Protein AF-A0A453LS48-F1 (afdb_monomer_lite)

Foldseek 3Di:
DVVVVVVVVVVVVVVVVVVVVVCVVCVVVVVFDKDKDKDKDAQCVVCVVVVVVVVVVVVVVVWDWPDKDWDDDPRMIMIITITTDDDD

InterPro domains:
  IPR044658 Transcription factor bHLH92/bHLH041-like [PTHR46665] (2-86)

Structure (mmCIF, N/CA/C/O backbone):
data_AF-A0A453LS48-F1
#
_entry.id   AF-A0A453LS48-F1
#
loop_
_atom_site.group_PDB
_atom_site.id
_atom_site.type_symbol
_atom_site.label_atom_id
_atom_site.label_alt_id
_atom_site.label_comp_id
_atom_site.label_asym_id
_atom_site.label_entity_id
_atom_site.label_seq_id
_atom_site.pdbx_PDB_ins_code
_atom_site.Cartn_x
_atom_site.Cartn_y
_atom_site.Cartn_z
_atom_site.occupancy
_atom_site.B_iso_or_equiv
_atom_site.auth_seq_id
_atom_site.auth_comp_id
_atom_site.auth_asym_id
_atom_site.auth_atom_id
_atom_site.pdbx_PDB_model_num
ATOM 1 N N . ALA A 1 1 ? -15.269 18.212 38.934 1.00 66.50 1 ALA A N 1
ATOM 2 C CA . ALA A 1 1 ? -15.476 16.745 38.953 1.00 66.50 1 ALA A CA 1
ATOM 3 C C . ALA A 1 1 ? -16.131 16.223 37.666 1.00 66.50 1 ALA A C 1
ATOM 5 O O . ALA A 1 1 ? -15.646 15.234 37.136 1.00 66.50 1 ALA A O 1
ATOM 6 N N . VAL A 1 2 ? -17.155 16.899 37.123 1.00 79.88 2 VAL A N 1
ATOM 7 C CA . VAL A 1 2 ? -17.891 16.489 35.902 1.00 79.88 2 VAL A CA 1
ATOM 8 C C . VAL A 1 2 ? -16.998 16.371 34.656 1.00 79.88 2 VAL A C 1
ATOM 10 O O . VAL A 1 2 ? -16.982 15.329 34.015 1.00 79.88 2 VAL A O 1
ATOM 13 N N . TYR A 1 3 ? -16.148 17.365 34.392 1.00 86.50 3 TYR A N 1
ATOM 14 C CA . TYR A 1 3 ? -15.279 17.381 33.205 1.00 86.50 3 TYR A CA 1
ATOM 15 C C . TYR A 1 3 ? -14.293 16.198 33.124 1.00 86.50 3 TYR A C 1
ATOM 17 O O . TYR A 1 3 ? -14.041 15.635 32.063 1.00 86.50 3 TYR A O 1
ATOM 25 N N . ILE A 1 4 ? -13.757 15.763 34.270 1.00 92.12 4 ILE A N 1
ATOM 26 C CA . ILE A 1 4 ? -12.859 14.598 34.335 1.00 92.12 4 ILE A CA 1
ATOM 27 C C . ILE A 1 4 ? -13.624 13.306 34.015 1.00 92.12 4 ILE A C 1
ATOM 29 O O . ILE A 1 4 ? -13.065 12.392 33.411 1.00 92.12 4 ILE A O 1
ATOM 33 N N . HIS A 1 5 ? -14.892 13.219 34.421 1.00 92.38 5 HIS A N 1
ATOM 34 C CA . HIS A 1 5 ? -15.737 12.070 34.118 1.00 92.38 5 HIS A CA 1
ATOM 35 C C . HIS A 1 5 ? -16.090 12.018 32.626 1.00 92.38 5 HIS A C 1
ATOM 37 O O . HIS A 1 5 ? -15.897 10.980 32.000 1.00 92.38 5 HIS A O 1
ATOM 43 N N . GLU A 1 6 ? -16.494 13.143 32.036 1.00 95.12 6 GLU A N 1
ATOM 44 C CA . GLU A 1 6 ? -16.792 13.248 30.600 1.00 95.12 6 GLU A CA 1
ATOM 45 C C . GLU A 1 6 ? -15.588 12.858 29.733 1.00 95.12 6 GLU A C 1
ATOM 47 O O . GLU A 1 6 ? -15.727 12.071 28.797 1.00 95.12 6 GLU A O 1
ATOM 52 N N . LEU A 1 7 ? -14.381 13.314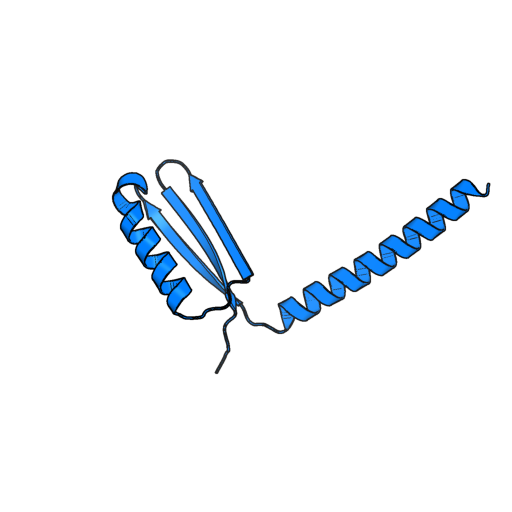 30.090 1.00 96.12 7 LEU A N 1
ATOM 53 C CA . LEU A 1 7 ? -13.152 12.933 29.388 1.00 96.12 7 LEU A CA 1
ATOM 54 C C . LEU A 1 7 ? -12.838 11.435 29.499 1.00 96.12 7 LEU A C 1
ATOM 56 O O . LEU A 1 7 ? -12.361 10.837 28.533 1.00 96.12 7 LEU A O 1
ATOM 60 N N . LYS A 1 8 ? -13.101 10.809 30.653 1.00 95.75 8 LYS A N 1
ATOM 61 C CA . LYS A 1 8 ? -12.926 9.357 30.816 1.00 95.75 8 LYS A CA 1
ATOM 62 C C . LYS A 1 8 ? -13.898 8.579 29.935 1.00 95.75 8 LYS A C 1
ATOM 64 O O . LYS A 1 8 ? -13.462 7.681 29.219 1.00 95.75 8 LYS A O 1
ATOM 69 N N . VAL A 1 9 ? -15.171 8.969 29.928 1.00 96.56 9 VAL A N 1
ATOM 70 C CA . VAL A 1 9 ? -16.194 8.346 29.078 1.00 96.56 9 VAL A CA 1
ATOM 71 C C . VAL A 1 9 ? -15.834 8.504 27.598 1.00 96.56 9 VAL A C 1
ATOM 73 O O . VAL A 1 9 ? -15.855 7.525 26.853 1.00 96.56 9 VAL A O 1
ATOM 76 N N . ALA A 1 10 ? -15.421 9.701 27.174 1.00 96.69 10 ALA A N 1
ATOM 77 C CA . ALA A 1 10 ? -14.989 9.949 25.800 1.00 96.69 10 ALA A CA 1
ATOM 78 C C . ALA A 1 10 ? -13.771 9.093 25.414 1.00 96.69 10 ALA A C 1
ATOM 80 O O . ALA A 1 10 ? -13.742 8.505 24.332 1.00 96.69 10 ALA A O 1
ATOM 81 N N . LYS A 1 11 ? -12.784 8.960 26.311 1.00 97.56 11 LYS A N 1
ATOM 82 C CA . LYS A 1 11 ? -11.616 8.093 26.100 1.00 97.56 11 LYS A CA 1
ATOM 83 C C . LYS A 1 11 ? -12.024 6.632 25.908 1.00 97.56 11 LYS A C 1
ATOM 85 O O . LYS A 1 11 ? -11.525 5.986 24.993 1.00 97.56 11 LYS A O 1
ATOM 90 N N . GLU A 1 12 ? -12.909 6.106 26.749 1.00 97.81 12 GLU A N 1
ATOM 91 C CA . GLU A 1 12 ? -13.369 4.714 26.661 1.00 97.81 12 GLU A CA 1
ATOM 92 C C . GLU A 1 12 ? -14.143 4.446 25.367 1.00 97.81 12 GLU A C 1
ATOM 94 O O . GLU A 1 12 ? -13.925 3.428 24.708 1.00 97.81 12 GLU A O 1
ATOM 99 N N . GLN A 1 13 ? -15.000 5.383 24.956 1.00 97.50 13 GLN A N 1
ATOM 100 C CA . GLN A 1 13 ? -15.726 5.294 23.689 1.00 97.50 13 GLN A CA 1
ATOM 101 C C . GLN A 1 13 ? -14.780 5.328 22.485 1.00 97.50 13 GLN A C 1
ATOM 103 O O . GLN A 1 13 ? -14.923 4.518 21.565 1.00 97.50 13 GLN A O 1
ATOM 108 N N . LEU A 1 14 ? -13.788 6.225 22.500 1.00 97.75 14 LEU A N 1
ATOM 109 C CA . LEU A 1 14 ? -12.762 6.294 21.461 1.00 97.75 14 LEU A CA 1
ATOM 110 C C . LEU A 1 14 ? -11.932 5.014 21.406 1.00 97.75 14 LEU A C 1
ATOM 112 O O . LEU A 1 14 ? -11.674 4.515 20.313 1.00 97.75 14 LEU A O 1
ATOM 116 N N . GLN A 1 15 ? -11.555 4.460 22.559 1.00 97.81 15 GLN A N 1
ATOM 117 C CA . GLN A 1 15 ? -10.797 3.215 22.628 1.00 97.81 15 GLN A CA 1
ATOM 118 C C . GLN A 1 15 ? -11.593 2.053 22.028 1.00 97.81 15 GLN A C 1
ATOM 120 O O . GLN A 1 15 ? -11.100 1.392 21.119 1.00 97.81 15 GLN A O 1
ATOM 125 N N . ARG A 1 16 ? -12.854 1.872 22.445 1.00 97.50 16 ARG A N 1
ATOM 126 C CA . ARG A 1 16 ? -13.730 0.824 21.899 1.00 97.50 16 ARG A CA 1
ATOM 127 C C . ARG A 1 16 ? -13.861 0.943 20.380 1.00 97.50 16 ARG A C 1
ATOM 129 O O . ARG A 1 16 ? -13.712 -0.043 19.666 1.00 97.50 16 ARG A O 1
ATOM 136 N N . ARG A 1 17 ? -14.080 2.159 19.871 1.00 96.69 17 ARG A N 1
ATOM 137 C CA . ARG A 1 17 ? -14.211 2.390 18.427 1.00 96.69 17 ARG A CA 1
ATOM 138 C C . ARG A 1 17 ? -12.900 2.156 17.676 1.00 96.69 17 ARG A C 1
ATOM 140 O O . ARG A 1 17 ? -12.927 1.668 16.551 1.00 96.69 17 ARG A O 1
ATOM 147 N N . ASN A 1 18 ? -11.759 2.475 18.284 1.00 96.62 18 ASN A N 1
ATOM 148 C CA . ASN A 1 18 ? -10.441 2.180 17.723 1.00 96.62 18 ASN A CA 1
ATOM 149 C C . ASN A 1 18 ? -10.226 0.664 17.593 1.00 96.62 18 ASN A C 1
ATOM 151 O O . ASN A 1 18 ? -9.803 0.193 16.540 1.00 96.62 18 ASN A O 1
ATOM 155 N N . ASP A 1 19 ? -10.595 -0.099 18.620 1.00 95.38 19 ASP A N 1
ATOM 156 C CA . ASP A 1 19 ? -10.453 -1.555 18.624 1.00 95.38 19 ASP A CA 1
ATOM 157 C C . ASP A 1 19 ? -11.385 -2.221 17.595 1.00 95.38 19 ASP A C 1
ATOM 159 O O . ASP A 1 19 ? -10.951 -3.093 16.841 1.00 95.38 19 ASP A O 1
ATOM 163 N N . GLU A 1 20 ? -12.629 -1.745 17.462 1.00 93.69 20 GLU A N 1
ATOM 164 C CA . GLU A 1 20 ? -13.555 -2.178 16.403 1.00 93.69 20 GLU A CA 1
ATOM 165 C C . GLU A 1 20 ? -13.009 -1.896 14.995 1.00 93.69 20 GLU A C 1
ATOM 167 O O . GLU A 1 20 ? -13.130 -2.730 14.094 1.00 93.69 20 GLU A O 1
ATOM 172 N N . LEU A 1 21 ? -12.407 -0.723 14.783 1.00 91.00 21 LEU A N 1
ATOM 173 C CA . LEU A 1 21 ? -11.807 -0.361 13.498 1.00 91.00 21 LEU A CA 1
ATOM 174 C C . LEU A 1 21 ? -10.586 -1.228 13.189 1.00 91.00 21 LEU A C 1
ATOM 176 O O . LEU A 1 21 ? -10.480 -1.738 12.075 1.00 91.00 21 LEU A O 1
ATOM 180 N N . LYS A 1 22 ? -9.705 -1.460 14.168 1.00 87.38 22 LYS A N 1
ATOM 181 C CA . LYS A 1 22 ? -8.564 -2.375 14.021 1.00 87.38 22 LYS A CA 1
ATOM 182 C C . LYS A 1 22 ? -9.020 -3.785 13.665 1.00 87.38 22 LYS A C 1
ATOM 184 O O . LYS A 1 22 ? -8.464 -4.371 12.745 1.00 87.38 22 LYS A O 1
ATOM 189 N N . ALA A 1 23 ? -10.048 -4.306 14.335 1.00 83.62 23 ALA A N 1
ATOM 190 C CA . ALA A 1 23 ? -10.595 -5.628 14.039 1.00 83.62 23 ALA A CA 1
ATOM 191 C C . ALA A 1 23 ? -11.167 -5.715 12.613 1.00 83.62 23 ALA A C 1
ATOM 193 O O . ALA A 1 23 ? -10.943 -6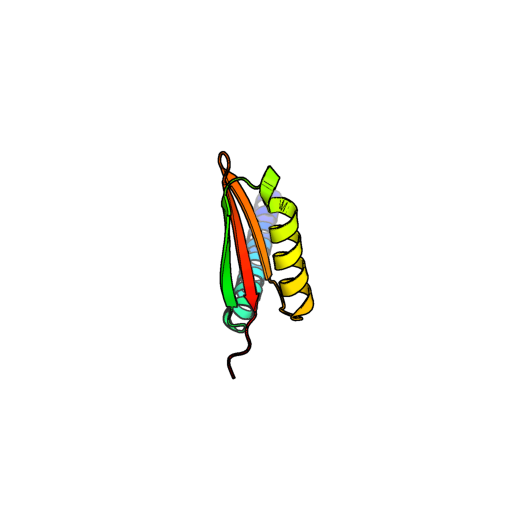.709 11.928 1.00 83.62 23 ALA A O 1
ATOM 194 N N . LYS A 1 24 ? -11.851 -4.668 12.131 1.00 80.56 24 LYS A N 1
ATOM 195 C CA . LYS A 1 24 ? -12.349 -4.602 10.745 1.00 80.56 24 LYS A CA 1
ATOM 196 C C . LYS A 1 24 ? -11.220 -4.541 9.718 1.00 80.56 24 LYS A C 1
ATOM 198 O O . LYS A 1 24 ? -11.298 -5.232 8.709 1.00 80.56 24 LYS A O 1
ATOM 203 N N . ILE A 1 25 ? -10.180 -3.747 9.979 1.00 75.38 25 ILE A N 1
ATOM 204 C CA . ILE A 1 25 ? -9.003 -3.642 9.105 1.00 75.38 25 ILE A CA 1
ATOM 205 C C . ILE A 1 25 ? -8.274 -4.987 9.044 1.00 75.38 25 ILE A C 1
ATOM 207 O O . ILE A 1 25 ? -8.043 -5.503 7.957 1.00 75.38 25 ILE A O 1
ATOM 211 N N . LEU A 1 26 ? -7.980 -5.590 10.199 1.00 70.81 26 LEU A N 1
ATOM 212 C CA . LEU A 1 26 ? -7.291 -6.880 10.281 1.00 70.81 26 LEU A CA 1
ATOM 213 C C . LEU A 1 26 ? -8.124 -8.020 9.684 1.00 70.81 26 LEU A C 1
ATOM 215 O O . LEU A 1 26 ? -7.577 -8.870 8.993 1.00 70.81 26 LEU A O 1
ATOM 219 N N . GLY A 1 27 ? -9.439 -8.031 9.912 1.00 65.88 27 GLY A N 1
ATOM 220 C CA . GLY A 1 27 ? -10.344 -9.027 9.337 1.00 65.88 27 GLY A CA 1
ATOM 221 C C . GLY A 1 27 ? -10.455 -8.923 7.815 1.00 65.88 27 GLY A C 1
ATOM 222 O O . GLY A 1 27 ? -10.477 -9.947 7.140 1.00 65.88 27 GLY A O 1
ATOM 223 N N . HIS A 1 28 ? -10.470 -7.704 7.270 1.00 62.53 28 HIS A N 1
ATOM 224 C CA . HIS A 1 28 ? -10.473 -7.471 5.825 1.00 62.53 28 HIS A CA 1
ATOM 225 C C . HIS A 1 28 ? -9.114 -7.813 5.183 1.00 62.53 28 HIS A C 1
ATOM 227 O O . HIS A 1 28 ? -9.075 -8.430 4.122 1.00 62.53 28 HIS A O 1
ATOM 233 N N . ASP A 1 29 ? -7.998 -7.464 5.831 1.00 61.16 29 ASP A N 1
ATOM 234 C CA . ASP A 1 29 ? -6.647 -7.764 5.335 1.00 61.16 29 ASP A CA 1
ATOM 235 C C . ASP A 1 29 ? -6.287 -9.257 5.428 1.00 61.16 29 ASP A C 1
ATOM 237 O O . ASP A 1 29 ? -5.579 -9.765 4.564 1.00 61.16 29 ASP A O 1
ATOM 241 N N . ALA A 1 30 ? -6.774 -9.980 6.443 1.00 60.41 30 ALA A N 1
ATOM 242 C CA . ALA A 1 30 ? -6.486 -11.407 6.614 1.00 60.41 30 ALA A CA 1
ATOM 243 C C . ALA A 1 30 ? -7.237 -12.306 5.617 1.00 60.41 30 ALA A C 1
ATOM 245 O O . ALA A 1 30 ? -6.796 -13.419 5.343 1.00 60.41 30 ALA A O 1
ATOM 246 N N . GLN A 1 31 ? -8.374 -11.845 5.084 1.00 61.91 31 GLN A N 1
ATOM 247 C CA . GLN A 1 31 ? -9.196 -12.627 4.155 1.00 61.91 31 GLN A CA 1
ATOM 248 C C . GLN A 1 31 ? -8.705 -12.565 2.705 1.00 61.91 31 GLN A C 1
ATOM 250 O O . GLN A 1 31 ? -9.040 -13.449 1.919 1.00 61.91 31 GLN A O 1
ATOM 255 N N . GLN A 1 32 ? -7.921 -11.550 2.331 1.00 67.69 32 GLN A N 1
ATOM 256 C CA . GLN A 1 32 ? -7.463 -11.369 0.955 1.00 67.69 32 GLN A CA 1
ATOM 257 C C . GLN A 1 32 ? -5.954 -11.572 0.856 1.00 67.69 32 GLN A C 1
ATOM 259 O O . GLN A 1 32 ? -5.152 -10.738 1.275 1.00 67.69 32 GLN A O 1
ATOM 264 N N . GLN A 1 33 ? -5.565 -12.699 0.266 1.00 73.06 33 GLN A N 1
ATOM 265 C CA . GLN A 1 33 ? -4.168 -13.056 0.083 1.00 73.06 33 GLN A CA 1
ATOM 266 C C . GLN A 1 33 ? -3.501 -12.051 -0.858 1.00 73.06 33 GLN A C 1
ATOM 268 O O . GLN A 1 33 ? -3.905 -11.891 -2.010 1.00 73.06 33 GLN A O 1
ATOM 273 N N . CYS A 1 34 ? -2.500 -11.337 -0.351 1.00 76.25 34 CYS A N 1
ATOM 274 C CA . CYS A 1 34 ? -1.779 -10.327 -1.113 1.00 76.25 34 CYS A CA 1
ATOM 275 C C . CYS A 1 34 ? -0.361 -10.794 -1.411 1.00 76.25 34 CYS A C 1
ATOM 277 O O . CYS A 1 34 ? 0.298 -11.387 -0.557 1.00 76.25 34 CYS A O 1
ATOM 279 N N . VAL A 1 35 ? 0.123 -10.462 -2.602 1.00 82.31 35 VAL A N 1
ATOM 280 C CA . VAL A 1 35 ? 1.513 -10.667 -2.999 1.00 82.31 35 VAL A CA 1
ATOM 281 C C . VAL A 1 35 ? 2.196 -9.312 -3.105 1.00 82.31 35 VAL A C 1
ATOM 283 O O . VAL A 1 35 ? 1.632 -8.339 -3.616 1.00 82.31 35 VAL A O 1
ATOM 286 N N . LYS A 1 36 ? 3.428 -9.260 -2.602 1.00 87.44 36 LYS A N 1
ATOM 287 C CA . LYS A 1 36 ? 4.312 -8.111 -2.739 1.00 87.44 36 LYS A CA 1
ATOM 288 C C . LYS A 1 36 ? 5.092 -8.239 -4.040 1.00 87.44 36 LYS A C 1
ATOM 290 O O . LYS A 1 36 ? 5.798 -9.223 -4.247 1.00 87.44 36 LYS A O 1
ATOM 295 N N . VAL A 1 37 ? 4.972 -7.234 -4.897 1.00 83.81 37 VAL A N 1
ATOM 296 C CA . VAL A 1 37 ? 5.723 -7.132 -6.149 1.00 83.81 37 VAL A CA 1
ATOM 297 C C . VAL A 1 37 ? 6.638 -5.920 -6.062 1.00 83.81 37 VAL A C 1
ATOM 299 O O . VAL A 1 37 ? 6.189 -4.828 -5.718 1.00 83.81 37 VAL A O 1
ATOM 302 N N . GLN A 1 38 ? 7.919 -6.116 -6.362 1.00 87.38 38 GLN A N 1
ATOM 303 C CA . GLN A 1 38 ? 8.936 -5.073 -6.308 1.00 87.38 38 GLN A CA 1
ATOM 304 C C . GLN A 1 38 ? 9.526 -4.836 -7.695 1.00 87.38 38 GLN A C 1
ATOM 306 O O . GLN A 1 38 ? 9.853 -5.777 -8.416 1.00 87.38 38 GLN A O 1
ATOM 311 N N . PHE A 1 39 ? 9.663 -3.562 -8.044 1.00 83.25 39 PHE A N 1
ATOM 312 C CA . PHE A 1 39 ? 10.293 -3.086 -9.265 1.00 83.25 39 PHE A CA 1
ATOM 313 C C . PHE A 1 39 ? 11.493 -2.236 -8.891 1.00 83.25 39 PHE A C 1
ATOM 315 O O . PHE A 1 39 ? 11.391 -1.359 -8.031 1.00 83.25 39 PHE A O 1
ATOM 322 N N . GLU A 1 40 ? 12.608 -2.473 -9.566 1.00 87.81 40 GLU A N 1
ATOM 323 C CA . GLU A 1 40 ? 13.826 -1.694 -9.403 1.00 87.81 40 GLU A CA 1
ATOM 324 C C . GLU A 1 40 ? 14.265 -1.183 -10.764 1.00 87.81 40 GLU A C 1
ATOM 326 O O . GLU A 1 40 ? 14.313 -1.933 -11.739 1.00 87.81 40 GLU A O 1
ATOM 331 N N . VAL A 1 41 ? 14.533 0.116 -10.822 1.00 85.12 41 VAL A N 1
ATOM 332 C CA . VAL A 1 41 ? 14.984 0.795 -12.030 1.00 85.12 41 VAL A CA 1
ATOM 333 C C . VAL A 1 41 ? 16.202 1.627 -11.671 1.00 85.12 41 VAL A C 1
ATOM 335 O O . VAL A 1 41 ? 16.098 2.599 -10.919 1.00 85.12 41 VAL A O 1
ATOM 338 N N . ASP A 1 42 ? 17.347 1.232 -12.215 1.00 86.81 42 ASP A N 1
ATOM 339 C CA . ASP A 1 42 ? 18.552 2.053 -12.232 1.00 86.81 42 ASP A CA 1
ATOM 340 C C . ASP A 1 42 ? 18.435 3.125 -13.326 1.00 86.81 42 ASP A C 1
ATOM 342 O O . ASP A 1 42 ? 17.809 2.908 -14.364 1.00 86.81 42 ASP A O 1
ATOM 346 N N . GLU A 1 43 ? 19.022 4.295 -13.086 1.00 85.62 43 GLU A N 1
ATOM 347 C CA . GLU A 1 43 ? 18.984 5.461 -13.974 1.00 85.62 43 GLU A CA 1
ATOM 348 C C . GLU A 1 43 ? 17.563 5.804 -14.471 1.00 85.62 43 GLU A C 1
ATOM 350 O O . GLU A 1 43 ? 17.300 5.823 -15.682 1.00 85.62 43 GLU A O 1
ATOM 355 N N . PRO A 1 44 ? 16.606 6.093 -13.564 1.00 77.50 44 PRO A N 1
ATOM 356 C CA . PRO A 1 44 ? 15.195 6.242 -13.909 1.00 77.50 44 PRO A CA 1
ATOM 357 C C . PRO A 1 44 ? 14.922 7.389 -14.884 1.00 77.50 44 PRO A C 1
ATOM 359 O O . PRO A 1 44 ? 13.912 7.344 -15.570 1.00 77.50 44 PRO A O 1
ATOM 362 N N . SER A 1 45 ? 15.809 8.380 -15.011 1.00 81.00 45 SER A N 1
ATOM 363 C CA . SER A 1 45 ? 15.712 9.431 -16.036 1.00 81.00 45 SER A CA 1
ATOM 364 C C . SER A 1 45 ? 15.796 8.878 -17.465 1.00 81.00 45 SER A C 1
ATOM 366 O O . SER A 1 45 ? 15.106 9.373 -18.351 1.00 81.00 45 SER A O 1
ATOM 368 N N . SER A 1 46 ? 16.599 7.833 -17.678 1.00 79.62 46 SER A N 1
ATOM 369 C CA . SER A 1 46 ? 16.768 7.152 -18.969 1.00 79.62 46 SER A CA 1
ATOM 370 C C . SER A 1 46 ? 15.762 6.015 -19.192 1.00 79.62 46 SER A C 1
ATOM 372 O O . SER A 1 46 ? 15.498 5.634 -20.329 1.00 79.62 46 SER A O 1
ATOM 374 N N 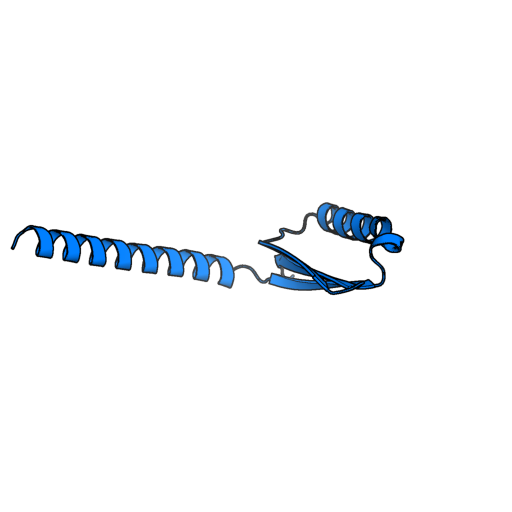. SER A 1 47 ? 15.180 5.493 -18.106 1.00 75.88 47 SER A N 1
ATOM 375 C CA . SER A 1 47 ? 14.332 4.290 -18.102 1.00 75.88 47 SER A CA 1
ATOM 376 C C . SER A 1 47 ? 12.884 4.547 -17.656 1.00 75.88 47 SER A C 1
ATOM 378 O O . SER A 1 47 ? 12.120 3.604 -17.422 1.00 75.88 47 SER A O 1
ATOM 380 N N . VA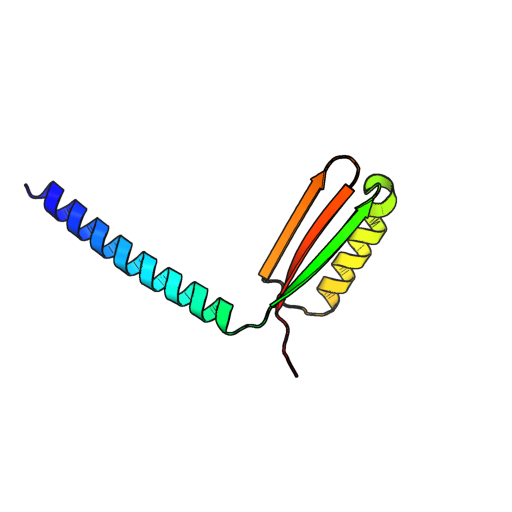L A 1 48 ? 12.478 5.818 -17.547 1.00 76.56 48 VAL A N 1
ATOM 381 C CA . VAL A 1 48 ? 11.161 6.216 -17.023 1.00 76.56 48 VAL A CA 1
ATOM 382 C C . VAL A 1 48 ? 10.018 5.678 -17.882 1.00 76.56 48 VAL A C 1
ATOM 384 O O . VAL A 1 48 ? 9.012 5.217 -17.344 1.00 76.56 48 VAL A O 1
ATOM 387 N N . ASP A 1 49 ? 10.185 5.657 -19.205 1.00 81.88 49 ASP A N 1
ATOM 3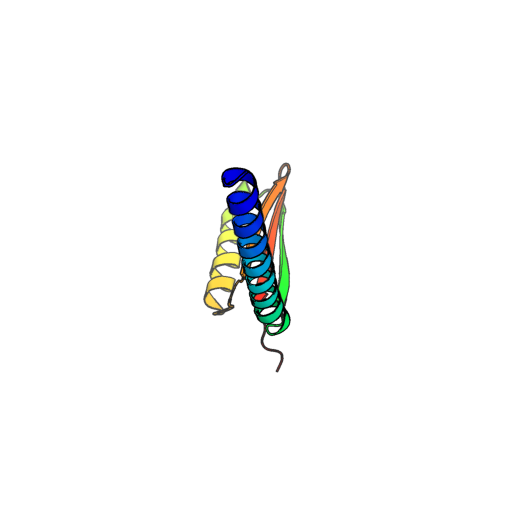88 C CA . ASP A 1 49 ? 9.154 5.183 -20.132 1.00 81.88 49 ASP A CA 1
ATOM 389 C C . ASP A 1 49 ? 8.918 3.676 -20.000 1.00 81.88 49 ASP A C 1
ATOM 391 O O . ASP A 1 49 ? 7.771 3.218 -19.984 1.00 81.88 49 ASP A O 1
ATOM 395 N N . SER A 1 50 ? 9.992 2.902 -19.815 1.00 79.31 50 SER A N 1
ATOM 396 C CA . SER A 1 50 ? 9.920 1.463 -19.539 1.00 79.31 50 SER A CA 1
ATOM 397 C C . SER A 1 50 ? 9.163 1.187 -18.239 1.00 79.31 50 SER A C 1
ATOM 399 O O . SER A 1 50 ? 8.307 0.299 -18.189 1.00 79.31 50 SER A O 1
ATOM 401 N N . MET A 1 51 ? 9.406 1.995 -17.204 1.00 75.62 51 MET A N 1
ATOM 402 C CA . MET A 1 51 ? 8.696 1.893 -15.930 1.00 75.62 51 MET A CA 1
ATOM 403 C C . MET A 1 51 ? 7.214 2.269 -16.057 1.00 75.62 51 MET A C 1
ATOM 405 O O . MET A 1 51 ? 6.349 1.535 -15.574 1.00 75.62 51 MET A O 1
ATOM 409 N N . ILE A 1 52 ? 6.894 3.371 -16.742 1.00 78.94 52 ILE A N 1
ATOM 410 C CA . ILE A 1 52 ? 5.505 3.764 -17.025 1.00 78.94 52 ILE A CA 1
ATOM 411 C C . ILE A 1 52 ? 4.794 2.644 -17.796 1.00 78.94 52 ILE A C 1
ATOM 413 O O . ILE A 1 52 ? 3.644 2.318 -17.494 1.00 78.94 52 ILE A O 1
ATOM 417 N N . GLY A 1 53 ? 5.479 2.017 -18.756 1.00 82.06 53 GLY A N 1
ATOM 418 C CA . GLY A 1 53 ? 4.986 0.861 -19.497 1.00 82.06 53 GLY A CA 1
ATOM 419 C C . GLY A 1 53 ? 4.648 -0.327 -18.594 1.00 82.06 53 GLY A C 1
ATOM 420 O O . GLY A 1 53 ? 3.547 -0.874 -18.694 1.00 82.06 53 GLY A O 1
ATOM 421 N N . ALA A 1 54 ? 5.546 -0.697 -17.677 1.00 77.94 54 ALA A N 1
ATOM 422 C CA . ALA A 1 54 ? 5.321 -1.782 -16.721 1.00 77.94 54 ALA A CA 1
ATOM 423 C C . ALA A 1 54 ? 4.125 -1.497 -15.793 1.00 77.94 54 ALA A C 1
ATOM 425 O O . ALA A 1 54 ? 3.227 -2.331 -15.667 1.00 77.94 54 ALA A O 1
ATOM 426 N N . LEU A 1 55 ? 4.046 -0.290 -15.222 1.00 75.88 55 LEU A N 1
ATOM 427 C CA . LEU A 1 55 ? 2.938 0.119 -14.350 1.00 75.88 55 LEU A CA 1
ATOM 428 C C . LEU A 1 55 ? 1.591 0.139 -15.090 1.00 75.88 55 LEU A C 1
ATOM 430 O O . LEU A 1 55 ? 0.577 -0.312 -14.554 1.00 75.88 55 LEU A O 1
ATOM 434 N N . ARG A 1 56 ? 1.566 0.611 -16.345 1.00 80.56 56 ARG A N 1
ATOM 435 C CA . ARG A 1 56 ? 0.365 0.564 -17.196 1.00 80.56 56 ARG A CA 1
ATOM 436 C C . ARG A 1 56 ? -0.081 -0.870 -17.474 1.00 80.56 56 ARG A C 1
ATOM 438 O O . ARG A 1 56 ? -1.282 -1.132 -17.435 1.00 80.56 56 ARG A O 1
ATOM 445 N N . ARG A 1 57 ? 0.854 -1.797 -17.717 1.00 79.31 57 ARG A N 1
ATOM 446 C CA . ARG A 1 57 ? 0.521 -3.219 -17.900 1.00 79.31 57 ARG A CA 1
ATOM 447 C C . ARG A 1 57 ? -0.087 -3.819 -16.640 1.00 79.31 57 ARG A C 1
ATOM 449 O O . ARG A 1 57 ? -1.134 -4.448 -16.738 1.00 79.31 57 ARG A O 1
ATOM 456 N N . LEU A 1 58 ? 0.488 -3.560 -15.468 1.00 73.19 58 LEU A N 1
ATOM 457 C CA . LEU A 1 58 ? -0.087 -4.023 -14.201 1.00 73.19 58 LEU A CA 1
ATOM 458 C C . LEU A 1 58 ? -1.507 -3.490 -14.012 1.00 73.19 58 LEU A C 1
ATOM 460 O O . LEU A 1 58 ? -2.418 -4.269 -13.759 1.00 73.19 58 LEU A O 1
ATOM 464 N N . LYS A 1 59 ? -1.733 -2.192 -14.259 1.00 74.12 59 LYS A N 1
ATOM 465 C CA . LYS A 1 59 ? -3.085 -1.609 -14.242 1.00 74.12 59 LYS A CA 1
ATOM 466 C C . LYS A 1 59 ? -4.042 -2.339 -15.197 1.00 74.12 59 LYS A C 1
ATOM 468 O O . LYS A 1 59 ? -5.204 -2.536 -14.859 1.00 74.12 59 LYS A O 1
ATOM 473 N N . SER A 1 60 ? -3.570 -2.744 -16.379 1.00 78.81 60 SER A N 1
ATOM 474 C CA . SER A 1 60 ? -4.389 -3.459 -17.371 1.00 78.81 60 SER A CA 1
ATOM 475 C C . SER A 1 60 ? -4.714 -4.911 -17.001 1.00 78.81 60 SER A C 1
ATOM 477 O O . SER A 1 60 ? -5.685 -5.453 -17.515 1.00 78.81 60 SER A O 1
ATOM 479 N N . MET A 1 61 ? -3.961 -5.530 -16.084 1.00 77.12 61 MET A N 1
ATOM 480 C CA . MET A 1 61 ? -4.207 -6.905 -15.620 1.00 77.12 61 MET A CA 1
ATOM 481 C C . MET A 1 61 ? -5.411 -7.023 -14.672 1.00 77.12 61 MET A C 1
ATOM 483 O O . MET A 1 61 ? -5.684 -8.108 -14.170 1.00 77.12 61 MET A O 1
ATOM 487 N N . ASN A 1 62 ? -6.127 -5.921 -14.415 1.00 75.50 62 ASN A N 1
ATOM 488 C CA . ASN A 1 62 ? -7.258 -5.852 -13.486 1.00 75.50 62 ASN A CA 1
ATOM 489 C C . ASN A 1 62 ? -6.916 -6.365 -12.071 1.00 75.50 62 ASN A C 1
ATOM 491 O O . ASN A 1 62 ? -7.771 -6.888 -11.359 1.00 75.50 62 ASN A O 1
ATOM 495 N N . VAL A 1 63 ? -5.649 -6.225 -11.667 1.00 76.88 63 VAL A N 1
ATOM 496 C CA . VAL A 1 63 ? -5.200 -6.559 -10.313 1.00 76.88 63 VAL A CA 1
ATOM 497 C C . VAL A 1 63 ? -5.706 -5.502 -9.340 1.00 76.88 63 VAL A C 1
ATOM 499 O O . VAL A 1 63 ? -5.597 -4.298 -9.590 1.00 76.88 63 VAL A O 1
ATOM 502 N N . LYS A 1 64 ? -6.259 -5.940 -8.209 1.00 81.56 64 LYS A N 1
ATOM 503 C CA . LYS A 1 64 ? -6.695 -5.025 -7.156 1.00 81.56 64 LYS A CA 1
ATOM 504 C C . LYS A 1 64 ? -5.493 -4.667 -6.287 1.00 81.56 64 LYS A C 1
ATOM 506 O O . LYS A 1 64 ? -5.012 -5.465 -5.487 1.00 81.56 64 LYS A O 1
ATOM 511 N N . THR A 1 65 ? -4.959 -3.468 -6.497 1.00 80.12 65 THR A N 1
ATOM 512 C CA . THR A 1 65 ? -3.813 -2.952 -5.743 1.00 80.12 65 THR A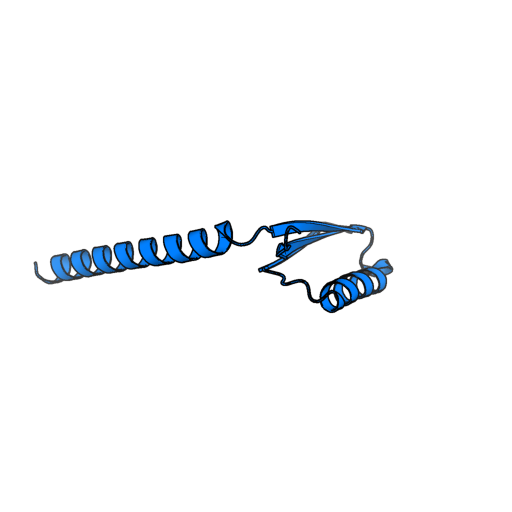 CA 1
ATOM 513 C C . THR A 1 65 ? -4.280 -2.322 -4.432 1.00 80.12 65 THR A C 1
ATOM 515 O O . THR A 1 65 ? -5.087 -1.396 -4.445 1.00 80.12 65 THR A O 1
ATOM 518 N N . ARG A 1 66 ? -3.742 -2.786 -3.300 1.00 81.38 66 ARG A N 1
ATOM 519 C CA . ARG A 1 66 ? -4.002 -2.208 -1.970 1.00 81.38 66 ARG A CA 1
ATOM 520 C C . ARG A 1 66 ? -3.126 -1.003 -1.658 1.00 81.38 66 ARG A C 1
ATOM 522 O O . ARG A 1 66 ? -3.533 -0.121 -0.910 1.00 81.38 66 ARG A O 1
ATOM 529 N N . GLY A 1 67 ? -1.922 -0.966 -2.218 1.00 81.88 67 GLY A N 1
ATOM 530 C CA . GLY A 1 67 ? -0.992 0.132 -2.003 1.00 81.88 67 GLY A CA 1
ATOM 531 C C . GLY A 1 67 ? 0.198 0.064 -2.943 1.00 81.88 67 GLY A C 1
ATOM 532 O O . GLY A 1 67 ? 0.609 -1.019 -3.363 1.00 81.88 67 GLY A O 1
ATOM 533 N N . ILE A 1 68 ? 0.732 1.240 -3.260 1.00 84.81 68 ILE A N 1
ATOM 534 C CA . ILE A 1 68 ? 1.962 1.424 -4.025 1.00 84.81 68 ILE A CA 1
ATOM 535 C C . ILE A 1 68 ? 2.843 2.368 -3.217 1.00 84.81 68 ILE A C 1
ATOM 537 O O . ILE A 1 68 ? 2.387 3.435 -2.802 1.00 84.81 68 ILE A O 1
ATOM 541 N N . HIS A 1 69 ? 4.089 1.978 -2.994 1.00 86.69 69 HIS A N 1
ATOM 542 C CA . HIS A 1 69 ? 5.096 2.810 -2.360 1.00 86.69 69 HIS A CA 1
ATOM 543 C C . HIS A 1 69 ? 6.312 2.905 -3.272 1.00 86.69 69 HIS A C 1
ATOM 545 O O . HIS A 1 69 ? 6.833 1.883 -3.703 1.00 86.69 69 HIS A O 1
ATOM 551 N N . SER A 1 70 ? 6.772 4.120 -3.556 1.00 86.75 70 SER A N 1
ATOM 552 C CA . SER A 1 70 ? 7.946 4.349 -4.396 1.00 86.75 70 SER A CA 1
ATOM 553 C C . SER A 1 70 ? 8.969 5.185 -3.646 1.00 86.75 70 SER A C 1
ATOM 555 O O . SER A 1 70 ? 8.627 6.186 -3.015 1.00 86.75 70 SER A O 1
ATOM 557 N N . THR A 1 71 ? 10.232 4.791 -3.745 1.00 90.56 71 THR A N 1
ATOM 558 C CA . THR A 1 71 ? 11.366 5.487 -3.144 1.00 90.56 71 THR A CA 1
ATOM 559 C C . THR A 1 71 ? 12.446 5.683 -4.195 1.00 90.56 71 THR A C 1
ATOM 561 O O . THR A 1 71 ? 12.910 4.723 -4.806 1.00 90.56 71 THR A O 1
ATOM 564 N N . LEU A 1 72 ? 12.859 6.933 -4.390 1.00 87.50 72 LEU A N 1
ATOM 565 C CA . LEU A 1 72 ? 14.026 7.283 -5.191 1.00 87.50 72 LEU A CA 1
ATOM 566 C C . LEU A 1 72 ? 15.217 7.479 -4.249 1.00 87.50 72 LEU A C 1
ATOM 568 O O . LEU A 1 72 ? 15.166 8.330 -3.363 1.00 87.50 72 LEU A O 1
ATOM 572 N N . SER A 1 73 ? 16.275 6.694 -4.434 1.00 90.56 73 SER A N 1
ATOM 573 C CA . SER A 1 73 ? 17.522 6.792 -3.679 1.00 90.56 73 SER A CA 1
ATOM 574 C C . SER A 1 73 ? 18.694 6.867 -4.652 1.00 90.56 73 SER A C 1
ATOM 576 O O . SER A 1 73 ? 18.973 5.916 -5.384 1.00 90.56 73 SER A O 1
ATOM 578 N N . GLY A 1 74 ? 19.356 8.025 -4.711 1.00 89.75 74 GLY A N 1
ATOM 579 C CA . GLY A 1 74 ? 20.352 8.303 -5.748 1.00 89.75 74 GLY A CA 1
ATOM 580 C C . GLY A 1 74 ? 19.747 8.166 -7.149 1.00 89.75 74 GLY A C 1
ATOM 581 O O . GLY A 1 74 ? 18.721 8.774 -7.446 1.00 89.75 74 GLY A O 1
ATOM 582 N N . GLN A 1 75 ? 20.369 7.339 -7.991 1.00 89.25 75 GLN A N 1
ATOM 583 C CA . GLN A 1 75 ? 19.899 7.032 -9.347 1.00 89.25 75 GLN A CA 1
ATOM 584 C C . GLN A 1 75 ? 19.109 5.719 -9.409 1.00 89.25 75 GLN A C 1
ATOM 586 O O . GLN A 1 75 ? 19.015 5.113 -10.467 1.00 89.25 75 GLN A O 1
ATOM 591 N N . ARG A 1 76 ? 18.539 5.255 -8.293 1.00 88.00 76 ARG A N 1
ATOM 592 C CA . ARG A 1 76 ? 17.709 4.049 -8.254 1.00 88.00 76 ARG A CA 1
ATOM 593 C C . ARG A 1 76 ? 16.315 4.371 -7.754 1.00 88.00 76 ARG A C 1
ATOM 595 O O . ARG A 1 76 ? 16.148 4.923 -6.667 1.00 88.00 76 ARG A O 1
ATOM 602 N N . LEU A 1 77 ? 15.314 3.983 -8.532 1.00 87.25 77 LEU A N 1
ATOM 603 C CA . LEU A 1 77 ? 13.917 4.016 -8.132 1.00 87.25 77 LEU A CA 1
ATOM 604 C C . LEU A 1 77 ? 13.459 2.604 -7.779 1.00 87.25 77 LEU A C 1
ATOM 606 O O . LEU A 1 77 ? 13.459 1.709 -8.622 1.00 87.25 77 LEU A O 1
ATOM 610 N N . THR A 1 78 ? 13.033 2.425 -6.535 1.00 88.31 78 THR A N 1
ATOM 611 C CA . THR A 1 78 ? 12.409 1.194 -6.054 1.00 88.31 78 THR A CA 1
ATOM 612 C C . THR A 1 78 ? 10.922 1.448 -5.873 1.00 88.31 78 THR A C 1
ATOM 614 O O . THR A 1 78 ? 10.528 2.419 -5.231 1.00 88.31 78 THR A O 1
ATOM 617 N N . THR A 1 79 ? 10.082 0.593 -6.445 1.00 86.50 79 THR A N 1
ATOM 618 C CA . THR A 1 79 ? 8.631 0.637 -6.255 1.00 86.50 79 THR A CA 1
ATOM 619 C C . THR A 1 79 ? 8.137 -0.697 -5.733 1.00 86.50 79 THR A C 1
ATOM 621 O O . THR A 1 79 ? 8.396 -1.740 -6.321 1.00 86.50 79 THR A O 1
ATOM 624 N N . GLU A 1 80 ? 7.388 -0.649 -4.647 1.00 88.12 80 GLU A N 1
ATOM 625 C CA . GLU A 1 80 ? 6.745 -1.778 -4.003 1.00 88.12 80 GLU A CA 1
ATOM 626 C C . GLU A 1 80 ? 5.233 -1.679 -4.183 1.00 88.12 80 GLU A C 1
ATOM 628 O O . GLU A 1 80 ? 4.623 -0.638 -3.935 1.00 88.12 80 GLU A O 1
ATOM 633 N N . MET A 1 81 ? 4.618 -2.778 -4.603 1.00 85.81 81 MET A N 1
ATOM 634 C CA . MET A 1 81 ? 3.186 -2.885 -4.821 1.00 85.81 81 MET A CA 1
ATOM 635 C C . MET A 1 81 ? 2.627 -4.064 -4.032 1.00 85.81 81 MET A C 1
ATOM 637 O O . MET A 1 81 ? 3.125 -5.182 -4.140 1.00 85.81 81 MET A O 1
ATOM 641 N N . ASN A 1 82 ? 1.554 -3.819 -3.283 1.00 87.38 82 ASN A N 1
ATOM 642 C CA . ASN A 1 82 ? 0.762 -4.868 -2.648 1.00 87.38 82 ASN A CA 1
ATOM 643 C C . ASN A 1 82 ? -0.482 -5.123 -3.500 1.00 87.38 82 ASN A C 1
ATOM 645 O O . ASN A 1 82 ? -1.349 -4.251 -3.610 1.00 87.38 82 ASN A O 1
ATOM 649 N N . VAL A 1 83 ? -0.559 -6.301 -4.113 1.00 84.69 83 VAL A N 1
ATOM 650 C CA . VAL A 1 83 ? -1.663 -6.706 -4.993 1.00 84.69 83 VAL A CA 1
ATOM 651 C C . VAL A 1 83 ? -2.412 -7.882 -4.401 1.00 84.69 83 VAL A C 1
ATOM 653 O O . VAL A 1 83 ? -1.805 -8.857 -3.967 1.00 84.69 83 VAL A O 1
ATOM 656 N N . GLU A 1 84 ? -3.737 -7.783 -4.393 1.00 85.44 84 GLU A N 1
ATOM 657 C CA . GLU A 1 84 ? -4.610 -8.901 -4.064 1.00 85.44 84 GLU A CA 1
ATOM 658 C C . GLU A 1 84 ? -4.488 -9.970 -5.146 1.00 85.44 84 GLU A C 1
ATOM 660 O O . GLU A 1 84 ? -4.505 -9.687 -6.346 1.00 85.44 84 GLU A O 1
ATOM 665 N N . THR A 1 85 ? -4.387 -11.211 -4.698 1.00 74.50 85 THR A N 1
ATOM 666 C CA . THR A 1 85 ? -4.331 -12.390 -5.550 1.00 74.50 85 THR A CA 1
ATOM 667 C C . THR A 1 85 ? -5.438 -13.340 -5.146 1.00 74.50 85 THR A C 1
ATOM 669 O O . THR A 1 85 ? -5.751 -13.491 -3.965 1.00 74.50 85 THR A O 1
ATOM 672 N N . THR A 1 86 ? -6.047 -13.981 -6.132 1.00 68.31 86 THR A N 1
ATOM 673 C CA . THR A 1 86 ? -6.934 -15.114 -5.896 1.00 68.31 86 THR A CA 1
ATOM 674 C C . THR A 1 86 ? -6.068 -16.357 -6.011 1.00 68.31 86 THR A C 1
ATOM 676 O O . THR A 1 86 ? -5.510 -16.608 -7.076 1.00 68.31 86 THR A O 1
ATOM 679 N N . VAL A 1 87 ? -5.895 -17.104 -4.921 1.00 57.78 87 VAL A N 1
ATOM 680 C CA . VAL A 1 87 ? -5.332 -18.452 -5.034 1.00 57.78 87 VAL A CA 1
ATOM 681 C C . VAL A 1 87 ? -6.416 -19.329 -5.645 1.00 57.78 87 VAL A C 1
ATOM 683 O O . VAL A 1 87 ? -7.498 -19.463 -5.076 1.00 57.78 87 VAL A O 1
ATOM 686 N N . SER A 1 88 ? -6.140 -19.829 -6.846 1.00 55.59 88 SER A N 1
ATOM 687 C CA . SER A 1 88 ? -6.928 -20.847 -7.546 1.00 55.59 88 SER A CA 1
ATOM 688 C C . SER A 1 88 ? -6.483 -22.242 -7.148 1.00 55.59 88 SER A C 1
ATOM 690 O O . SER A 1 88 ? -5.246 -22.445 -7.133 1.00 55.59 88 SER A O 1
#

Sequence (88 aa):
AVYIHELKVAKEQLQRRNDELKAKILGHDAQQQCVKVQFEVDEPSSSVDSMIGALRRLKSMNVKTRGIHSTLSGQRLTTEMNVETTVS

Organism: Aegilops tauschii subsp. strangulata (NCBI:txid200361)

Radius of gyration: 21.05 Å; chains: 1; bounding box: 38×38×59 Å

pLDDT: mean 82.72, std 10.04, range [55.59, 97.81]

Secondary structure (DSSP, 8-state):
-HHHHHHHHHHHHHHHHHHHHHHHHHHHHHHS-EEEEEEEEESHHHHHHHHHHHHHHHHHTT--EEEEEEEEETTEEEEEEEEE----